Protein 5T1I (pdb70)

Solvent-accessible surface area: 8846 Å² total

Foldseek 3Di:
DVCDDDDDCSVVFAWDAFPDWDCVVVFIWTFTDTPPDPDTHIDGPVVCCPPPVVRVVVVVVVPDDDPD/DVPPPDDDCRVVFAFDAFDDWDCPPPFIWTFTDGPPDPHTHIDTVVVCCVVPVVRVVVHVVVVDDDDD/DDDDDDDDDDDDD

CATH classification: 2.40.50.40

InterPro domains:
  IPR000953 Chromo/chromo shadow domain [PS50013] (30-88)
  IPR000953 Chromo/chromo shadow domain [PS50013] (121-179)
  IPR000953 Chromo/chromo shadow domain [SM00298] (29-81)
  IPR000953 Chromo/chromo shadow domain [SM00298] (120-172)
  IPR008251 Chromo shadow domain [PF01393] (117-176)
  IPR008251 Chromo shadow domain [SM00300] (115-177)
  IPR016197 Chromo-like domain superfamily [SSF54160] (20-79)
  IPR016197 Chromo-like domain superfamily [SSF54160] (112-177)
  IPR017984 Chromo domain subgroup [PR00504] (27-35)
  IPR017984 Chromo domain subgroup [PR00504] (40-54)
  IPR017984 Chromo domain subgroup [PR00504] (55-67)
  IPR023779 Chromo domain, conserved site [PS00598] (47-67)
  IPR023780 Chromo domain [PF00385] (3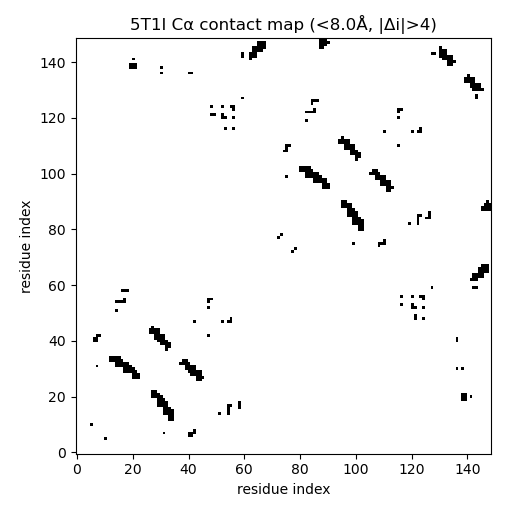0-78)
  IPR038033 Chromobox protein homologue 3, chromo domain [cd18652] (29-78)
  IPR051219 Heterochromatin-associated chromo domain-containing protein [PTHR22812] (11-183)

B-factor: mean 25.55, std 8.61, range [12.08, 56.78]

Nearest PDB structures (foldseek):
  6hw2-assembly1_B  TM=9.598E-01  e=1.318E-10  Homo sapiens
  8jzw-assembly2_B  TM=9.792E-01  e=9.759E-10  Homo sapiens
  2fmm-assembly1_D  TM=9.871E-01  e=1.177E-09  Homo sapiens
  2fmm-assembly1_A-2  TM=9.713E-01  e=8.611E-10  Homo sapiens
  5t1g-assembly1_A  TM=9.828E-01  e=1.531E-08  Homo sapiens

GO terms:
  GO:0000775 chromosome, centromeric region (C, IDA)
  GO:0090575 RNA polymerase II transcription regulator complex (C, IDA)
  GO:0001221 transcription coregulator binding (F, IPI)
  GO:0062072 histone H3K9me2/3 reader activity (F, IDA)
  GO:0160267 histone H1K26me1 reader activity (F, IDA)
  GO:0160268 histone H1K26me2 reader activity (F, IDA)
  GO:0005515 protein binding (F, IPI)
  GO:0019899 enzyme binding (F, IPI)
  GO:0005654 nucleoplasm (C, TAS)
  GO:0042802 identical protein binding (F, IPI)
  GO:0000781 chromosome, telomeric region (C, HDA)
  GO:0045892 negative regulation of DNA-templated transcription (P, IMP)
  GO:1990226 histone methyltransferase binding (F, IPI)
  GO:0005654 nucleoplasm (C, IDA)
  GO:0016604 nuclear body (C, IDA)
  GO:0005634 nucleus (C, IDA)
  GO:0031507 heterochromatin formation (P, IDA)
  GO:0000785 chromatin (C, IDA)
  GO:0000791 euchromatin (C, IDA)
  GO:0000792 heterochromatin (C, IDA)

Secondary structure (DSSP, 8-state):
-TTPPP-GGGG-PPEEEEEEEE-TTSS-EEEEEETT-S--EEEEHHHHHHH-HHHHHHHHHTTEEE--/-TT--S-GGGG-PPEEEEEEEE-TTSS-EEEEEETT-S--EEEEHHHHHHH-HHHHHHHHHHHEEE--/---B-EEEEE-B-

Structure (mmCIF, N/CA/C/O backbone):
data_5T1I
#
_entry.id   5T1I
#
_cell.length_a   40.737
_cell.length_b   34.971
_cell.length_c   45.833
_cell.angle_alpha   90.000
_cell.angle_beta   93.320
_cell.angle_gamma   90.000
#
_symmetry.space_group_name_H-M   'P 1 21 1'
#
loop_
_entity.id
_entity.type
_entity.pdbx_description
1 polymer 'Chromobox protein homolog 3'
2 polymer 'Histone H3.1'
3 non-polymer 'UNKNOWN ATOM OR ION'
4 water water
#
loop_
_atom_site.group_PDB
_atom_site.id
_atom_site.type_symbol
_atom_site.label_atom_id
_atom_site.label_alt_id
_atom_site.label_comp_id
_atom_site.label_asym_id
_atom_site.label_entity_id
_atom_site.label_seq_id
_atom_site.pdbx_PDB_ins_code
_atom_site.Cartn_x
_atom_site.Cartn_y
_atom_site.Cartn_z
_atom_site.occupancy
_atom_site.B_iso_or_equiv
_atom_site.auth_seq_id
_atom_site.auth_comp_id
_atom_site.auth_asym_id
_atom_site.auth_atom_id
_atom_site.pdbx_PDB_model_num
ATOM 1 N N . GLY A 1 1 ? 1.084 52.004 12.801 1.00 54.47 109 GLY A N 1
ATOM 2 C CA . GLY A 1 1 ? 0.136 51.483 13.811 1.00 55.86 109 GLY A CA 1
ATOM 3 C C . GLY A 1 1 ? 0.682 51.721 15.197 1.00 53.48 109 GLY A C 1
ATOM 4 O O . GLY A 1 1 ? 1.893 51.893 15.374 1.00 51.01 109 GLY A O 1
ATOM 5 N N . ALA A 1 2 ? -0.224 51.709 16.165 1.00 55.40 110 ALA A N 1
ATOM 6 C CA . ALA A 1 2 ? 0.097 51.955 17.558 1.00 54.43 110 ALA A CA 1
ATOM 7 C C . ALA A 1 2 ? 1.187 51.033 18.071 1.00 52.01 110 ALA A C 1
ATOM 8 O O . ALA A 1 2 ? 2.007 51.448 18.881 1.00 50.47 110 ALA A O 1
ATOM 10 N N . ALA A 1 3 ? 1.194 49.792 17.585 1.00 52.49 111 ALA A N 1
ATOM 11 C CA . ALA A 1 3 ? 2.018 48.729 18.139 1.00 50.98 111 ALA A CA 1
ATOM 12 C C . ALA A 1 3 ? 3.086 48.263 17.145 1.00 49.66 111 ALA A C 1
ATOM 13 O O . ALA A 1 3 ? 3.449 47.070 17.141 1.00 49.20 111 ALA A O 1
ATOM 15 N N . ASP A 1 4 ? 3.573 49.199 16.303 1.00 48.29 112 ASP A N 1
ATOM 16 C CA . ASP A 1 4 ? 4.609 48.919 15.320 1.00 47.13 112 ASP A CA 1
ATOM 17 C C . ASP A 1 4 ? 5.841 48.493 16.094 1.00 45.36 112 ASP A C 1
ATOM 18 O O . ASP A 1 4 ? 6.087 48.983 17.212 1.00 43.69 112 ASP A O 1
ATOM 23 N N . LYS A 1 5 ? 6.603 47.576 15.494 1.00 45.66 113 LYS A N 1
ATOM 24 C CA . LYS A 1 5 ? 7.818 47.054 16.096 1.00 43.87 113 LYS A CA 1
ATOM 25 C C . LYS A 1 5 ? 8.816 48.202 16.336 1.00 42.62 113 LYS A C 1
ATOM 26 O O . LYS A 1 5 ? 8.954 49.084 15.481 1.00 41.37 113 LYS A O 1
ATOM 28 N N . PRO A 1 6 ? 9.523 48.197 17.486 1.00 42.01 114 PRO A N 1
ATOM 29 C CA . PRO A 1 6 ? 10.599 49.202 17.612 1.00 39.47 114 PRO A CA 1
ATOM 30 C C . PRO A 1 6 ? 11.601 48.994 16.501 1.00 38.22 114 PRO A C 1
ATOM 31 O O . PRO A 1 6 ? 11.809 47.857 16.096 1.00 40.20 114 PRO A O 1
ATOM 35 N N . ARG A 1 7 ? 12.158 50.077 15.961 1.00 35.65 115 ARG A N 1
ATOM 36 C CA . ARG A 1 7 ? 13.167 49.986 14.920 1.00 34.53 115 ARG A CA 1
ATOM 37 C C . ARG A 1 7 ? 14.394 50.703 15.398 1.00 31.63 115 ARG A C 1
ATOM 38 O O . ARG A 1 7 ? 14.310 51.636 16.226 1.00 31.54 115 ARG A O 1
ATOM 40 N N . GLY A 1 8 ? 15.543 50.249 14.880 1.00 30.33 116 GLY A N 1
ATOM 41 C CA . GLY A 1 8 ? 16.777 50.930 15.033 1.00 28.42 116 GLY A CA 1
ATOM 42 C C . GLY A 1 8 ? 17.100 51.078 16.505 1.00 27.39 116 GLY A C 1
ATOM 43 O O . GLY A 1 8 ? 16.995 50.112 17.271 1.00 27.79 116 GLY A O 1
ATOM 44 N N . PHE A 1 9 ? 17.450 52.292 16.902 1.00 26.12 117 PHE A N 1
ATOM 45 C CA . PHE A 1 9 ? 17.929 52.486 18.269 1.00 25.85 117 PHE A CA 1
ATOM 46 C C . PHE A 1 9 ? 16.867 52.247 19.296 1.00 27.16 117 PHE A C 1
ATOM 47 O O . PHE A 1 9 ? 17.179 51.864 20.461 1.00 27.41 117 PHE A O 1
ATOM 55 N N . ALA A 1 10 ? 15.612 52.446 18.894 1.00 27.48 118 ALA A N 1
ATOM 56 C CA . ALA A 1 10 ? 14.494 52.176 19.789 1.00 28.90 118 ALA A CA 1
ATOM 57 C C . ALA A 1 10 ? 14.455 50.731 20.280 1.00 29.20 118 ALA A C 1
ATOM 58 O O . ALA A 1 10 ? 13.858 50.474 21.290 1.00 29.16 118 ALA A O 1
ATOM 60 N N . ARG A 1 11 ? 15.052 49.791 19.559 1.00 29.23 119 ARG A N 1
ATOM 61 C CA . ARG A 1 11 ? 15.140 48.393 19.987 1.00 31.02 119 ARG A CA 1
ATOM 62 C C . ARG A 1 11 ? 16.020 48.166 21.250 1.00 31.43 119 ARG A C 1
ATOM 63 O O . ARG A 1 11 ? 15.967 47.100 21.858 1.00 32.92 119 ARG A O 1
ATOM 71 N N . GLY A 1 12 ? 16.830 49.149 21.625 1.00 30.83 120 GLY A N 1
ATOM 72 C CA . GLY A 1 12 ? 17.609 49.063 22.865 1.00 30.60 120 GLY A CA 1
ATOM 73 C C . GLY A 1 12 ? 18.820 48.170 22.784 1.00 31.20 120 GLY A C 1
ATOM 74 O O . GLY A 1 12 ? 19.391 47.839 23.816 1.00 32.96 120 GLY A O 1
ATOM 75 N N . LEU A 1 13 ? 19.236 47.813 21.568 1.00 30.10 121 LEU A N 1
ATOM 76 C CA . LEU A 1 13 ? 20.478 47.050 21.339 1.00 29.67 121 LEU A CA 1
ATOM 77 C C . LEU A 1 13 ? 21.669 47.915 21.148 1.00 27.82 121 LEU A C 1
ATOM 78 O O . LEU A 1 13 ? 21.580 49.097 20.787 1.00 25.80 121 LEU A O 1
ATOM 83 N N . ASP A 1 14 ? 22.825 47.297 21.380 1.00 28.00 122 ASP A N 1
ATOM 84 C CA . ASP A 1 14 ? 24.087 47.953 21.233 1.00 27.01 122 ASP A CA 1
ATOM 85 C C . ASP A 1 14 ? 24.510 47.939 19.772 1.00 24.72 122 ASP A C 1
ATOM 86 O O . ASP A 1 14 ? 24.549 46.885 19.191 1.00 25.06 122 ASP A O 1
ATOM 91 N N . PRO A 1 15 ? 24.805 49.109 19.171 1.00 23.68 123 PRO A N 1
ATOM 92 C CA . PRO A 1 15 ? 25.295 49.017 17.802 1.00 22.73 123 PRO A CA 1
ATOM 93 C C . PRO A 1 15 ? 26.637 48.276 17.686 1.00 22.48 123 PRO A C 1
ATOM 94 O O . PRO A 1 15 ? 27.439 48.294 18.644 1.00 22.98 123 PRO A O 1
ATOM 98 N N . GLU A 1 16 ? 26.826 47.553 16.576 1.00 22.45 124 GLU A N 1
ATOM 99 C CA . GLU A 1 16 ? 28.041 46.740 16.351 1.00 24.08 124 GLU A CA 1
ATOM 100 C C . GLU A 1 16 ? 28.839 47.351 15.203 1.00 22.41 124 GLU A C 1
ATOM 101 O O . GLU A 1 16 ? 29.993 47.728 15.366 1.00 21.81 124 GLU A O 1
ATOM 107 N N . ARG A 1 17 ? 28.225 47.468 14.043 1.00 21.58 125 ARG A N 1
ATOM 108 C CA . ARG A 1 17 ? 28.956 48.009 12.880 1.00 21.58 125 ARG A CA 1
ATOM 109 C C . ARG A 1 17 ? 27.964 48.397 11.821 1.00 20.64 125 ARG A C 1
ATOM 110 O O . ARG A 1 17 ? 26.926 47.765 11.651 1.00 20.73 125 ARG A O 1
ATOM 115 N N . ILE A 1 18 ? 28.284 49.454 11.112 1.00 18.76 126 ILE A N 1
ATOM 116 C CA . ILE A 1 18 ? 27.525 49.846 9.935 1.00 19.25 126 ILE A CA 1
ATOM 117 C C . ILE A 1 18 ? 27.939 49.008 8.732 1.00 19.76 126 ILE A C 1
ATOM 118 O O . ILE A 1 18 ? 29.146 48.885 8.404 1.00 19.20 126 ILE A O 1
ATOM 123 N N . ILE A 1 19 ? 26.951 48.448 8.071 1.00 21.61 127 ILE A N 1
ATOM 124 C CA . ILE A 1 19 ? 27.172 47.485 6.989 1.00 24.16 127 ILE A CA 1
ATOM 125 C C . ILE A 1 19 ? 27.256 48.295 5.685 1.00 24.27 127 ILE A C 1
ATOM 126 O O . ILE A 1 19 ? 28.104 47.968 4.783 1.00 25.41 127 ILE A O 1
ATOM 131 N N . GLY A 1 20 ? 26.407 49.313 5.574 1.00 23.45 128 GLY A N 1
ATOM 132 C CA . GLY A 1 20 ? 26.278 50.118 4.344 1.00 24.14 128 GLY A CA 1
ATOM 133 C C . GLY A 1 20 ? 25.537 51.404 4.585 1.00 23.29 128 GLY A C 1
ATOM 134 O O . GLY A 1 20 ? 24.972 51.582 5.660 1.00 23.10 128 GLY A O 1
ATOM 135 N N . ALA A 1 21 ? 25.451 52.248 3.549 1.00 23.21 129 ALA A N 1
ATOM 136 C CA . ALA A 1 21 ? 24.822 53.597 3.629 1.00 23.47 129 ALA A CA 1
ATOM 137 C C . ALA A 1 21 ? 24.026 53.870 2.379 1.00 26.35 129 ALA A C 1
ATOM 138 O O . ALA A 1 21 ? 24.336 53.329 1.301 1.00 26.56 129 ALA A O 1
ATOM 140 N N . THR A 1 22 ? 22.960 54.665 2.534 1.00 27.98 130 THR A N 1
ATOM 141 C CA . THR A 1 22 ? 22.212 55.166 1.387 1.00 31.35 130 THR A CA 1
ATOM 142 C C . THR A 1 22 ? 21.425 56.429 1.714 1.00 32.40 130 THR A C 1
ATOM 143 O O . THR A 1 22 ? 20.937 56.591 2.839 1.00 31.84 130 THR A O 1
ATOM 147 N N . ASP A 1 23 ? 21.277 57.317 0.719 1.00 34.50 131 ASP A N 1
ATOM 148 C CA . ASP A 1 23 ? 20.508 58.586 0.843 1.00 36.43 131 ASP A CA 1
ATOM 149 C C . ASP A 1 23 ? 19.315 58.639 -0.091 1.00 40.08 131 ASP A C 1
ATOM 150 O O . ASP A 1 23 ? 18.910 59.735 -0.507 1.00 41.51 131 ASP A O 1
ATOM 155 N N . SER A 1 24 ? 18.709 57.471 -0.341 1.00 42.00 132 SER A N 1
ATOM 156 C CA . SER A 1 24 ? 17.540 57.332 -1.213 1.00 46.49 132 SER A CA 1
ATOM 157 C C . SER A 1 24 ? 16.401 58.307 -0.903 1.00 48.09 132 SER A C 1
ATOM 158 O O . SER A 1 24 ? 15.859 58.923 -1.818 1.00 50.25 132 SER A O 1
ATOM 161 N N . SER A 1 25 ? 16.047 58.399 0.389 1.00 45.57 133 SER A N 1
ATOM 162 C CA . SER A 1 25 ? 14.907 59.171 0.864 1.00 47.12 133 SER A CA 1
ATOM 163 C C . SER A 1 25 ? 15.136 60.675 0.903 1.00 47.00 133 SER A C 1
ATOM 164 O O . SER A 1 25 ? 14.196 61.459 1.134 1.00 49.01 133 SER A O 1
ATOM 167 N N . GLY A 1 26 ? 16.380 61.081 0.698 1.00 44.97 134 GLY A N 1
ATOM 168 C CA . GLY A 1 26 ? 16.766 62.462 0.837 1.00 45.05 134 GLY A CA 1
ATOM 169 C C . GLY A 1 26 ? 17.360 62.686 2.186 1.00 42.43 134 GLY A C 1
ATOM 170 O O . GLY A 1 26 ? 17.887 63.772 2.436 1.00 43.47 134 GLY A O 1
ATOM 171 N N . GLU A 1 27 ? 17.326 61.649 3.052 1.00 39.61 135 GLU A N 1
ATOM 172 C CA . GLU A 1 27 ? 18.052 61.632 4.311 1.00 35.91 135 GLU A CA 1
ATOM 173 C C . GLU A 1 27 ? 19.107 60.529 4.213 1.00 32.85 135 GLU A C 1
ATOM 174 O O . GLU A 1 27 ? 18.859 59.426 3.721 1.00 31.94 135 GLU A O 1
ATOM 180 N N . LEU A 1 28 ? 20.282 60.810 4.743 1.00 30.15 136 LEU A N 1
ATOM 181 C CA . LEU A 1 28 ? 21.338 59.791 4.783 1.00 28.00 136 LEU A CA 1
ATOM 182 C C . LEU A 1 28 ? 21.004 58.775 5.896 1.00 26.64 136 LEU A C 1
ATOM 183 O O . LEU A 1 28 ? 20.720 59.182 7.021 1.00 25.49 136 LEU A O 1
ATOM 188 N N . MET A 1 29 ? 21.029 57.479 5.560 1.00 26.80 137 MET A N 1
ATOM 189 C CA . MET A 1 29 ? 20.744 56.363 6.495 1.00 26.51 137 MET A CA 1
ATOM 190 C C . MET A 1 29 ? 21.840 55.287 6.451 1.00 24.21 137 MET A C 1
ATOM 191 O O . MET A 1 29 ? 22.534 55.127 5.463 1.00 24.06 137 MET A O 1
ATOM 196 N N . PHE A 1 30 ? 22.024 54.586 7.566 1.00 22.19 138 PHE A N 1
ATOM 197 C CA . PHE A 1 30 ? 22.944 53.475 7.624 1.00 21.31 138 PHE A CA 1
ATOM 198 C C . PHE A 1 30 ? 22.241 52.154 7.882 1.00 22.34 138 PHE A C 1
ATOM 199 O O . PHE A 1 30 ? 21.300 52.098 8.680 1.00 24.25 138 PHE A O 1
ATOM 207 N N . LEU A 1 31 ? 22.723 51.076 7.292 1.00 22.93 139 LEU A N 1
ATOM 208 C CA . LEU A 1 31 ? 22.256 49.737 7.639 1.00 23.48 139 LEU A CA 1
ATOM 209 C C . LEU A 1 31 ? 23.077 49.292 8.807 1.00 22.24 139 LEU A C 1
ATOM 210 O O . LEU A 1 31 ? 24.270 49.057 8.652 1.00 20.84 139 LEU A O 1
ATOM 215 N N . MET A 1 32 ? 22.466 49.231 9.993 1.00 21.75 140 MET A N 1
ATOM 216 C CA . MET A 1 32 ? 23.211 48.961 11.228 1.00 21.45 140 MET A CA 1
ATOM 217 C C . MET A 1 32 ? 23.061 47.514 11.639 1.00 22.14 140 MET A C 1
ATOM 218 O O . MET A 1 32 ? 21.918 47.001 11.794 1.00 22.75 140 MET A O 1
ATOM 223 N N . LYS A 1 33 ? 24.204 46.888 11.876 1.00 21.48 141 LYS A N 1
ATOM 224 C CA . LYS A 1 33 ? 24.266 45.610 12.584 1.00 22.53 141 LYS A CA 1
ATOM 225 C C . LYS A 1 33 ? 24.365 45.839 14.073 1.00 21.81 141 LYS A C 1
ATOM 226 O O . LYS A 1 33 ? 25.191 46.661 14.522 1.00 19.48 141 LYS A O 1
ATOM 230 N N . TRP A 1 34 ? 23.555 45.100 14.835 1.00 22.99 142 TRP A N 1
ATOM 231 C CA . TRP A 1 34 ? 23.495 45.244 16.290 1.00 23.63 142 TRP A CA 1
ATOM 232 C C . TRP A 1 34 ? 24.156 44.043 16.922 1.00 25.47 142 TRP A C 1
ATOM 233 O O . TRP A 1 34 ? 24.130 42.951 16.342 1.00 25.91 142 TRP A O 1
ATOM 244 N N . LYS A 1 35 ? 24.731 44.238 18.121 1.00 26.22 143 LYS A N 1
ATOM 245 C CA . LYS A 1 35 ? 25.381 43.150 18.853 1.00 28.72 143 LYS A CA 1
ATOM 246 C C . LYS A 1 35 ? 24.442 42.011 19.149 1.00 30.95 143 LYS A C 1
ATOM 247 O O . LYS A 1 35 ? 23.342 42.247 19.647 1.00 30.76 143 LYS A O 1
ATOM 252 N N . ASP A 1 36 ? 24.856 40.798 18.777 1.00 33.54 144 ASP A N 1
ATOM 253 C CA . ASP A 1 36 ? 24.110 39.543 19.014 1.00 37.19 144 ASP A CA 1
ATOM 254 C C . ASP A 1 36 ? 22.765 39.442 18.330 1.00 36.88 144 ASP A C 1
ATOM 255 O O . ASP A 1 36 ? 21.929 38.591 18.663 1.00 38.13 144 ASP A O 1
ATOM 260 N N . SER A 1 37 ? 22.594 40.270 17.309 1.00 34.31 145 SER A N 1
ATOM 261 C CA . SER A 1 37 ? 21.409 40.234 16.479 1.00 34.96 145 SER A CA 1
ATOM 262 C C . SER A 1 37 ? 21.861 39.835 15.084 1.00 35.76 145 SER A C 1
ATOM 263 O O . SER A 1 37 ? 22.963 40.214 14.642 1.00 34.23 145 SER A O 1
ATOM 266 N N . ASP A 1 38 ? 21.018 39.049 14.417 1.00 38.25 146 ASP A N 1
ATOM 267 C CA . ASP A 1 38 ? 21.162 38.736 12.998 1.00 39.86 146 ASP A CA 1
ATOM 268 C C . ASP A 1 38 ? 20.271 39.628 12.157 1.00 38.98 146 ASP A C 1
ATOM 269 O O . ASP A 1 38 ? 20.081 39.351 10.979 1.00 41.08 146 ASP A O 1
ATOM 274 N N . GLU A 1 39 ? 19.646 40.638 12.765 1.00 37.72 147 GLU A N 1
ATOM 275 C CA . GLU A 1 39 ? 18.551 41.397 12.171 1.00 37.30 147 GLU A CA 1
ATOM 276 C C . GLU A 1 39 ? 19.034 42.861 12.084 1.00 33.48 147 GLU A C 1
ATOM 277 O O . GLU A 1 39 ? 18.877 43.676 12.995 1.00 30.75 147 GLU A O 1
ATOM 283 N N . ALA A 1 40 ? 19.695 43.180 10.986 1.00 32.21 148 ALA A N 1
ATOM 284 C CA . ALA A 1 40 ? 20.170 44.546 10.778 1.00 30.02 148 ALA A CA 1
ATOM 285 C C . ALA A 1 40 ? 19.009 45.444 10.440 1.00 30.21 148 ALA A C 1
ATOM 286 O O . ALA A 1 40 ? 18.017 44.970 9.880 1.00 32.22 148 ALA A O 1
ATOM 288 N N . ASP A 1 41 ? 19.114 46.739 10.711 1.00 28.51 149 ASP A N 1
ATOM 289 C CA . ASP A 1 41 ? 18.113 47.652 10.185 1.00 29.72 149 ASP A CA 1
ATOM 290 C C . ASP A 1 41 ? 18.603 49.092 9.987 1.00 28.42 149 ASP A C 1
ATOM 291 O O . ASP A 1 41 ? 19.740 49.456 10.375 1.00 25.65 149 ASP A O 1
ATOM 296 N N . LEU A 1 42 ? 17.762 49.887 9.305 1.00 29.19 150 LEU A N 1
ATOM 297 C CA . LEU A 1 42 ? 18.166 51.230 8.829 1.00 28.21 150 LEU A CA 1
ATOM 298 C C . LEU A 1 42 ? 17.961 52.218 9.940 1.00 27.45 150 LEU A C 1
ATOM 299 O O . LEU A 1 42 ? 16.876 52.238 10.582 1.00 28.12 150 LEU A O 1
ATOM 304 N N . VAL A 1 43 ? 18.982 53.033 10.202 1.00 25.35 151 VAL A N 1
ATOM 305 C CA . VAL A 1 43 ? 18.874 54.157 11.104 1.00 24.99 151 VAL A CA 1
ATOM 306 C C . VAL A 1 43 ? 19.283 55.445 10.400 1.00 24.99 151 VAL A C 1
ATOM 307 O O . VAL A 1 43 ? 20.132 55.403 9.468 1.00 24.60 151 VAL A O 1
ATOM 311 N N . LEU A 1 44 ? 18.733 56.565 10.836 1.00 24.88 152 LEU A N 1
ATOM 312 C CA . LEU A 1 44 ? 19.193 57.859 10.355 1.00 25.63 152 LEU A CA 1
ATOM 313 C C . LEU A 1 44 ? 20.654 58.079 10.727 1.00 23.83 152 LEU A C 1
ATOM 314 O O . LEU A 1 44 ? 21.044 57.813 11.887 1.00 22.26 152 LEU A O 1
ATOM 319 N N . ALA A 1 45 ? 21.432 58.616 9.784 1.00 23.62 153 ALA A N 1
ATOM 320 C CA . ALA A 1 45 ? 22.797 59.030 10.105 1.00 22.30 153 ALA A CA 1
ATOM 321 C C . ALA A 1 45 ? 22.840 60.067 11.206 1.00 22.04 153 ALA A C 1
ATOM 322 O O . ALA A 1 45 ? 23.691 59.971 12.101 1.00 20.84 153 ALA A O 1
ATOM 324 N N . LYS A 1 46 ? 21.990 61.078 11.193 1.00 23.29 154 LYS A N 1
ATOM 325 C CA . LYS A 1 46 ? 22.072 62.053 12.304 1.00 24.49 154 LYS A CA 1
ATOM 326 C C . LYS A 1 46 ? 21.919 61.404 13.692 1.00 24.11 154 LYS A C 1
ATOM 327 O O . LYS A 1 46 ? 22.421 61.961 14.666 1.00 25.03 154 LYS A O 1
ATOM 330 N N . GLU A 1 47 ? 21.185 60.296 13.775 1.00 24.33 155 GLU A N 1
ATOM 331 C CA . GLU A 1 47 ? 20.928 59.612 15.054 1.00 24.78 155 GLU A CA 1
ATOM 332 C C . GLU A 1 47 ? 22.137 58.781 15.415 1.00 22.28 155 GLU A C 1
ATOM 333 O O . GLU A 1 47 ? 22.603 58.825 16.543 1.00 22.88 155 GLU A O 1
ATOM 339 N N . ALA A 1 48 ? 22.707 58.092 14.439 1.00 20.54 156 ALA A N 1
ATOM 340 C CA . ALA A 1 48 ? 23.925 57.303 14.632 1.00 19.80 156 ALA A CA 1
ATOM 341 C C . ALA A 1 48 ? 25.128 58.186 14.973 1.00 18.87 156 ALA A C 1
ATOM 342 O O . ALA A 1 48 ? 25.948 57.890 15.893 1.00 17.88 156 ALA A O 1
ATOM 344 N N . ASN A 1 49 ? 25.162 59.333 14.310 1.00 18.89 157 ASN A N 1
ATOM 345 C CA . ASN A 1 49 ? 26.210 60.305 14.579 1.00 19.46 157 ASN A CA 1
ATOM 346 C C . ASN A 1 49 ? 26.258 60.679 16.056 1.00 20.94 157 ASN A C 1
ATOM 347 O O . ASN A 1 49 ? 27.337 60.875 16.594 1.00 21.91 157 ASN A O 1
ATOM 352 N N . MET A 1 50 ? 25.103 60.801 16.692 1.00 22.26 158 MET A N 1
ATOM 353 C CA A MET A 1 50 ? 25.110 61.222 18.109 0.50 23.96 158 MET A CA 1
ATOM 354 C CA B MET A 1 50 ? 24.994 61.212 18.106 0.50 23.60 158 MET A CA 1
ATOM 355 C C . MET A 1 50 ? 25.269 60.047 19.051 1.00 23.11 158 MET A C 1
ATOM 356 O O . MET A 1 50 ? 25.975 60.178 20.045 1.00 23.72 158 MET A O 1
ATOM 365 N N . LYS A 1 51 ? 24.627 58.926 18.752 1.00 21.67 159 LYS A N 1
ATOM 366 C CA . LYS A 1 51 ? 24.531 57.780 19.699 1.00 21.73 159 LYS A CA 1
ATOM 367 C C . LYS A 1 51 ? 25.677 56.835 19.640 1.00 20.21 159 LYS A C 1
ATOM 368 O O . LYS A 1 51 ? 26.014 56.223 20.633 1.00 20.05 159 LYS A O 1
ATOM 374 N N . CYS A 1 52 ? 26.331 56.785 18.483 1.00 18.50 160 CYS A N 1
ATOM 375 C CA . CYS A 1 52 ? 27.539 55.940 18.344 1.00 18.04 160 CYS A CA 1
ATOM 376 C C . CYS A 1 52 ? 28.532 56.553 17.392 1.00 16.70 160 CYS A C 1
ATOM 377 O O . CYS A 1 52 ? 28.817 56.003 16.341 1.00 16.11 160 CYS A O 1
ATOM 380 N N . PRO A 1 53 ? 29.106 57.685 17.793 1.00 16.77 161 PRO A N 1
ATOM 381 C CA . PRO A 1 53 ? 29.925 58.397 16.838 1.00 16.36 161 PRO A CA 1
ATOM 382 C C . PRO A 1 53 ? 31.119 57.566 16.375 1.00 15.40 161 PRO A C 1
ATOM 383 O O . PRO A 1 53 ? 31.534 57.693 15.233 1.00 14.45 161 PRO A O 1
ATOM 387 N N . GLN A 1 54 ? 31.675 56.735 17.258 1.00 15.36 162 GLN A N 1
ATOM 388 C CA . GLN A 1 54 ? 32.860 55.945 16.869 1.00 15.35 162 GLN A CA 1
ATOM 389 C C . GLN A 1 54 ? 32.567 54.858 15.883 1.00 15.11 162 GLN A C 1
ATOM 390 O O . GLN A 1 54 ? 33.412 54.550 15.021 1.00 14.19 162 GLN A O 1
ATOM 396 N N . ILE A 1 55 ? 31.347 54.342 15.941 1.00 14.85 163 ILE A N 1
ATOM 397 C CA . ILE A 1 55 ? 30.880 53.417 14.879 1.00 15.11 163 ILE A CA 1
ATOM 398 C C . ILE A 1 55 ? 30.720 54.061 13.493 1.00 14.17 163 ILE A C 1
ATOM 399 O O . ILE A 1 55 ? 31.099 53.476 12.462 1.00 14.88 163 ILE A O 1
ATOM 404 N N . VAL A 1 56 ? 30.221 55.287 13.468 1.00 14.03 164 VAL A N 1
ATOM 405 C CA . VAL A 1 56 ? 30.069 56.061 12.213 1.00 13.80 164 VAL A CA 1
ATOM 406 C C . VAL A 1 56 ? 31.490 56.360 11.691 1.00 13.80 164 VAL A C 1
ATOM 407 O O . VAL A 1 56 ? 31.778 56.167 10.528 1.00 14.04 164 VAL A O 1
ATOM 411 N N . ILE A 1 57 ? 32.362 56.821 12.589 1.00 13.78 165 ILE A N 1
ATOM 412 C CA . ILE A 1 57 ? 33.736 57.097 12.134 1.00 14.13 165 ILE A CA 1
ATOM 413 C C . ILE A 1 57 ? 34.405 55.847 11.549 1.00 14.33 165 ILE A C 1
ATOM 414 O O . ILE A 1 57 ? 35.140 55.923 10.522 1.00 14.68 165 ILE A O 1
ATOM 419 N N . ALA A 1 58 ? 34.214 54.705 12.203 1.00 14.23 166 ALA A N 1
ATOM 420 C CA . ALA A 1 58 ? 34.875 53.478 11.758 1.00 15.24 166 ALA A CA 1
ATOM 421 C C . ALA A 1 58 ? 34.377 53.120 10.352 1.00 14.53 166 ALA A C 1
ATOM 422 O O . ALA A 1 58 ? 35.148 52.716 9.506 1.00 14.53 166 ALA A O 1
ATOM 424 N N . PHE A 1 59 ? 33.085 53.274 10.123 1.00 14.40 167 PHE A N 1
ATOM 425 C CA . PHE A 1 59 ? 32.532 53.106 8.784 1.00 14.66 167 PHE A CA 1
ATOM 426 C C . PHE A 1 59 ? 33.261 53.962 7.719 1.00 14.27 167 PHE A C 1
ATOM 427 O O . PHE A 1 59 ? 33.694 53.443 6.710 1.00 15.26 167 PHE A O 1
ATOM 435 N N . TYR A 1 60 ? 33.341 55.262 7.977 1.00 13.54 168 TYR A N 1
ATOM 436 C CA . TYR A 1 60 ? 33.991 56.148 7.017 1.00 14.32 168 TYR A CA 1
ATOM 437 C C . TYR A 1 60 ? 35.473 55.866 6.852 1.00 14.47 168 TYR A C 1
ATOM 438 O O . TYR A 1 60 ? 35.982 55.875 5.725 1.00 14.47 168 TYR A O 1
ATOM 447 N N . GLU A 1 61 ? 36.136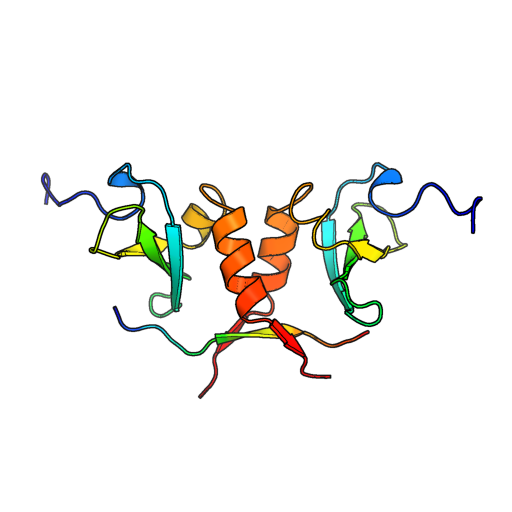 55.557 7.957 1.00 14.62 169 GLU A N 1
ATOM 448 C CA . GLU A 1 61 ? 37.583 55.207 7.891 1.00 16.15 169 GLU A CA 1
ATOM 449 C C . GLU A 1 61 ? 37.870 53.999 7.009 1.00 17.83 169 GLU A C 1
ATOM 450 O O . GLU A 1 61 ? 38.979 53.953 6.410 1.00 19.89 169 GLU A O 1
ATOM 456 N N . GLU A 1 62 ? 36.962 53.026 6.994 1.00 18.75 170 GLU A N 1
ATOM 457 C CA . GLU A 1 62 ? 37.042 51.807 6.181 1.00 20.98 170 GLU A CA 1
ATOM 458 C C . GLU A 1 62 ? 36.892 52.142 4.686 1.00 20.83 170 GLU A C 1
ATOM 459 O O . GLU A 1 62 ? 37.173 51.287 3.828 1.00 21.67 170 GLU A O 1
ATOM 465 N N . ARG A 1 63 ? 36.456 53.363 4.367 1.00 19.83 171 ARG A N 1
ATOM 466 C CA . ARG A 1 63 ? 36.074 53.681 2.985 1.00 20.77 171 ARG A CA 1
ATOM 467 C C . ARG A 1 63 ? 36.721 54.960 2.542 1.00 20.69 171 ARG A C 1
ATOM 468 O O . ARG A 1 63 ? 36.245 55.573 1.594 1.00 20.30 171 ARG A O 1
ATOM 476 N N . LEU A 1 64 ? 37.931 55.243 3.061 1.00 20.45 172 LEU A N 1
ATOM 477 C CA . LEU A 1 64 ? 38.708 56.377 2.590 1.00 20.6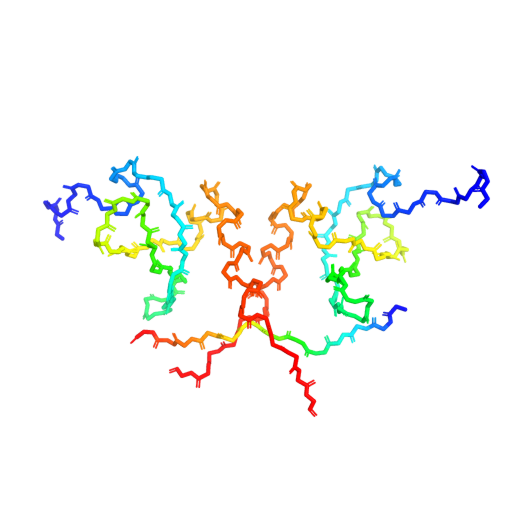3 172 LEU A CA 1
ATOM 478 C C . LEU A 1 64 ? 39.323 56.052 1.276 1.00 22.50 172 LEU A C 1
ATOM 479 O O . LEU A 1 64 ? 39.857 54.957 1.111 1.00 23.88 172 LEU A O 1
ATOM 484 N N . THR A 1 65 ? 39.177 56.939 0.306 1.00 22.67 173 THR A N 1
ATOM 485 C CA . THR A 1 65 ? 39.845 56.802 -0.979 1.00 23.99 173 THR A CA 1
ATOM 486 C C . THR A 1 65 ? 40.595 58.088 -1.221 1.00 24.46 173 THR A C 1
ATOM 487 O O . THR A 1 65 ? 40.107 59.193 -0.921 1.00 24.00 173 THR A O 1
ATOM 491 N N . TRP A 1 66 ? 41.776 57.932 -1.761 1.00 23.63 174 TRP A N 1
ATOM 492 C CA . TRP A 1 66 ? 42.638 59.047 -2.087 1.00 24.04 174 TRP A CA 1
ATOM 493 C C . TRP A 1 66 ? 42.567 59.310 -3.592 1.00 26.23 174 TRP A C 1
ATOM 494 O O . TRP A 1 66 ? 43.094 58.561 -4.365 1.00 25.40 174 TRP A O 1
ATOM 505 N N . HIS A 1 67 ? 41.878 60.380 -3.983 1.00 28.31 175 HIS A N 1
ATOM 506 C CA . HIS A 1 67 ? 41.769 60.734 -5.412 1.00 32.29 175 HIS A CA 1
ATOM 507 C C . HIS A 1 67 ? 43.049 61.322 -5.996 1.00 35.27 175 HIS A C 1
ATOM 508 O O . HIS A 1 67 ? 43.377 61.138 -7.176 1.00 39.99 175 HIS A O 1
ATOM 515 N N . SER A 1 68 ? 43.824 61.985 -5.141 1.00 35.02 176 SER A N 1
ATOM 516 C CA . SER A 1 68 ? 45.066 62.613 -5.492 1.00 36.58 176 SER A CA 1
ATOM 517 C C . SER A 1 68 ? 45.998 62.470 -4.317 1.00 35.48 176 SER A C 1
ATOM 518 O O . SER A 1 68 ? 47.192 62.646 -4.530 1.00 38.08 176 SER A O 1
ATOM 522 N N . GLY B 1 1 ? 60.153 70.816 16.361 1.00 36.59 109 GLY B N 1
ATOM 523 C CA . GLY B 1 1 ? 61.345 70.723 17.240 1.00 37.86 109 GLY B CA 1
ATOM 524 C C . GLY B 1 1 ? 60.826 70.929 18.646 1.00 36.19 109 GLY B C 1
ATOM 525 O O . GLY B 1 1 ? 59.668 71.297 18.800 1.00 34.34 109 GLY B O 1
ATOM 526 N N . ALA B 1 2 ? 61.664 70.748 19.662 1.00 37.38 110 ALA B N 1
ATOM 527 C CA . ALA B 1 2 ? 61.158 70.770 21.031 1.00 36.45 110 ALA B CA 1
ATOM 528 C C . ALA B 1 2 ? 60.357 72.045 21.391 1.00 35.12 110 ALA B C 1
ATOM 529 O O . ALA B 1 2 ? 59.439 71.979 22.192 1.00 34.15 110 ALA B O 1
ATOM 531 N N . ALA B 1 3 ? 60.699 73.188 20.785 1.00 35.58 111 ALA B N 1
ATOM 532 C CA . ALA B 1 3 ? 60.098 74.494 21.148 1.00 34.40 111 ALA B CA 1
ATOM 533 C C . ALA B 1 3 ? 58.865 74.849 20.320 1.00 32.79 111 ALA B C 1
ATOM 534 O O . ALA B 1 3 ? 58.251 75.889 20.554 1.00 31.52 111 ALA B O 1
ATOM 536 N N . ASP B 1 4 ? 58.479 73.974 19.392 1.00 31.84 112 ASP B N 1
ATOM 537 C CA . ASP B 1 4 ? 57.255 74.151 18.596 1.00 30.99 112 ASP B CA 1
ATOM 538 C C . ASP B 1 4 ? 56.053 73.637 19.376 1.00 28.72 112 ASP B C 1
ATOM 539 O O . ASP B 1 4 ? 55.380 72.701 18.972 1.00 28.73 112 ASP B O 1
ATOM 544 N N . LYS B 1 5 ? 55.823 74.235 20.527 1.00 28.30 113 LYS B N 1
ATOM 545 C CA . LYS B 1 5 ? 54.670 73.917 21.360 1.00 26.74 113 LYS B CA 1
ATOM 546 C C . LYS B 1 5 ? 54.109 75.239 21.844 1.00 26.42 113 LYS B C 1
ATOM 547 O O . LYS B 1 5 ? 54.865 76.180 22.091 1.00 28.00 113 LYS B O 1
ATOM 553 N N . PRO B 1 6 ? 52.797 75.333 22.042 1.00 23.74 114 PRO B N 1
ATOM 554 C CA . PRO B 1 6 ? 51.823 74.302 21.784 1.00 22.85 114 PRO B CA 1
ATOM 555 C C . PRO B 1 6 ? 51.390 74.246 20.307 1.00 22.33 114 PRO B C 1
ATOM 556 O O . PRO B 1 6 ? 51.368 75.252 19.635 1.00 23.25 114 PRO B O 1
ATOM 560 N N . ARG B 1 7 ? 51.033 73.069 19.841 1.00 22.34 115 ARG B N 1
ATOM 561 C CA . ARG B 1 7 ? 50.577 72.863 18.476 1.00 22.42 115 ARG B CA 1
ATOM 562 C C . ARG B 1 7 ? 49.289 72.061 18.512 1.00 20.29 115 ARG B C 1
ATOM 563 O O . ARG B 1 7 ? 49.035 71.288 19.464 1.00 19.00 115 ARG B O 1
ATOM 566 N N . GLY B 1 8 ? 48.461 72.179 17.459 1.00 19.62 116 GLY B N 1
ATOM 567 C CA . GLY B 1 8 ? 47.281 71.354 17.358 1.00 18.21 116 GLY B CA 1
ATOM 568 C C . GLY B 1 8 ? 46.283 71.555 18.483 1.00 17.44 116 GLY B C 1
ATOM 569 O O . GLY B 1 8 ? 45.991 72.679 18.902 1.00 18.33 116 GLY B O 1
ATOM 570 N N . PHE B 1 9 ? 45.865 70.464 19.068 1.00 16.48 117 PHE B N 1
ATOM 571 C CA . PHE B 1 9 ? 44.871 70.528 20.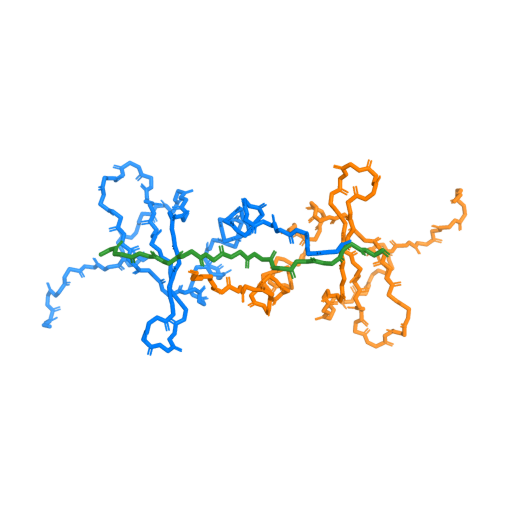127 1.00 16.59 117 PHE B CA 1
ATOM 572 C C . PHE B 1 9 ? 45.407 71.203 21.377 1.00 17.62 117 PHE B C 1
ATOM 573 O O . PHE B 1 9 ? 44.628 71.754 22.154 1.00 17.45 117 PHE B O 1
ATOM 581 N N . ALA B 1 10 ? 46.727 71.132 21.562 1.00 18.10 118 ALA B N 1
ATOM 582 C CA . ALA B 1 10 ? 47.373 71.816 22.699 1.00 18.41 118 ALA B CA 1
ATOM 583 C C . ALA B 1 10 ? 47.215 73.342 22.697 1.00 18.97 118 ALA B C 1
ATOM 584 O O . ALA B 1 10 ? 47.450 73.990 23.710 1.00 19.26 118 ALA B O 1
ATOM 586 N N . ARG B 1 11 ? 46.884 73.944 21.573 1.00 19.59 119 ARG B N 1
ATOM 587 C CA . ARG B 1 11 ? 46.577 75.377 21.538 1.00 21.00 119 ARG B CA 1
ATOM 588 C C . ARG B 1 11 ? 45.272 75.725 22.276 1.00 21.41 119 ARG B C 1
ATOM 589 O O . ARG B 1 11 ? 44.945 76.901 22.417 1.00 22.10 119 ARG B O 1
ATOM 597 N N . GLY B 1 12 ? 44.505 74.731 22.662 1.00 19.95 120 GLY B N 1
ATOM 598 C CA . GLY B 1 12 ? 43.309 74.996 23.442 1.00 20.84 120 GLY B CA 1
ATOM 599 C C . GLY B 1 12 ? 42.126 75.574 22.659 1.00 20.69 120 GLY B C 1
ATOM 600 O O . GLY B 1 12 ? 41.129 75.981 23.271 1.00 21.45 120 GLY B O 1
ATOM 601 N N . LEU B 1 13 ? 42.197 75.548 21.333 1.00 19.97 121 LEU B N 1
ATOM 602 C CA . LEU B 1 13 ? 41.144 76.181 20.556 1.00 20.48 121 LEU B CA 1
ATOM 603 C C . LEU B 1 13 ? 40.019 75.256 20.276 1.00 20.44 121 LEU B C 1
ATOM 604 O O . LEU B 1 13 ? 40.128 74.041 20.395 1.00 19.28 121 LEU B O 1
ATOM 609 N N . ASP B 1 14 ? 38.890 75.845 19.921 1.00 21.48 122 ASP B N 1
ATOM 610 C CA . ASP B 1 14 ? 37.730 75.065 19.561 1.00 22.26 122 ASP B CA 1
ATOM 611 C C . ASP B 1 14 ? 37.834 74.633 18.084 1.00 21.50 122 ASP B C 1
ATOM 612 O O . ASP B 1 14 ? 37.955 75.467 17.243 1.00 21.97 122 ASP B O 1
ATOM 617 N N . PRO B 1 15 ? 37.751 73.336 17.793 1.00 20.42 123 PRO B N 1
ATOM 618 C CA . PRO B 1 15 ? 37.746 72.911 16.378 1.00 19.70 123 PRO B CA 1
ATOM 619 C C . PRO B 1 15 ? 36.527 73.423 15.599 1.00 21.64 123 PRO B C 1
ATOM 620 O O . PRO B 1 15 ? 35.383 73.443 16.105 1.00 22.16 123 PRO B O 1
ATOM 624 N N . GLU B 1 16 ? 36.799 73.992 14.423 1.00 22.18 124 GLU B N 1
ATOM 625 C CA . GLU B 1 16 ? 35.714 74.532 13.615 1.00 24.59 124 GLU B CA 1
ATOM 626 C C . GLU B 1 16 ? 35.360 73.559 12.500 1.00 22.96 124 GLU B C 1
ATOM 627 O O . GLU B 1 16 ? 34.187 73.159 12.360 1.00 22.15 124 GLU B O 1
ATOM 633 N N . ARG B 1 17 ? 36.372 73.205 1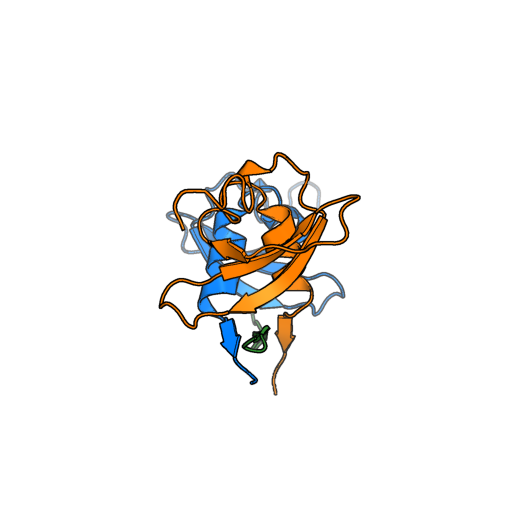1.685 1.00 21.55 125 ARG B N 1
ATOM 634 C CA . ARG B 1 17 ? 36.172 72.306 10.570 1.00 21.01 125 ARG B CA 1
ATOM 635 C C . ARG B 1 17 ? 37.522 71.684 10.123 1.00 18.25 125 ARG B C 1
ATOM 636 O O . ARG B 1 17 ? 38.533 72.333 10.155 1.00 16.99 125 ARG B O 1
ATOM 644 N N . ILE B 1 18 ? 37.476 70.457 9.672 1.00 16.46 126 ILE B N 1
ATOM 645 C CA . ILE B 1 18 ? 38.622 69.816 9.029 1.00 16.34 126 ILE B CA 1
ATOM 646 C C . ILE B 1 18 ? 38.569 70.239 7.610 1.00 16.77 126 ILE B C 1
ATOM 647 O O . ILE B 1 18 ? 37.502 70.161 6.961 1.00 17.40 126 ILE B O 1
ATOM 652 N N . ILE B 1 19 ? 39.705 70.658 7.106 1.00 16.94 127 ILE B N 1
ATOM 653 C CA . ILE B 1 19 ? 39.792 71.223 5.759 1.00 17.96 127 ILE B CA 1
ATOM 654 C C . ILE B 1 19 ? 40.704 70.425 4.816 1.00 18.16 127 ILE B C 1
ATOM 655 O O . ILE B 1 19 ? 40.840 70.788 3.647 1.00 18.91 127 ILE B O 1
ATOM 660 N N . GLY B 1 20 ? 41.312 69.366 5.314 1.00 16.92 128 GLY B N 1
ATOM 661 C CA . GLY B 1 20 ? 42.264 68.592 4.497 1.00 17.73 128 GLY B CA 1
ATOM 662 C C . GLY B 1 20 ? 42.680 67.369 5.276 1.00 16.49 128 GLY B C 1
ATOM 663 O O . GLY B 1 20 ? 42.446 67.273 6.478 1.00 15.32 128 GLY B O 1
ATOM 664 N N . ALA B 1 21 ? 43.475 66.533 4.637 1.00 17.27 129 ALA B N 1
ATOM 665 C CA . ALA B 1 21 ? 43.935 65.260 5.218 1.00 17.75 129 ALA B CA 1
ATOM 666 C C . ALA B 1 21 ? 45.216 64.825 4.538 1.00 19.69 129 ALA B C 1
ATOM 667 O O . ALA B 1 21 ? 45.490 65.180 3.386 1.00 19.23 129 ALA B O 1
ATOM 669 N N . THR B 1 22 ? 46.022 64.069 5.277 1.00 20.66 130 THR B N 1
ATOM 670 C CA . THR B 1 22 ? 47.263 63.537 4.791 1.00 22.62 130 THR B CA 1
ATOM 671 C C . THR B 1 22 ? 47.563 62.222 5.480 1.00 24.44 130 THR B C 1
ATOM 672 O O . THR B 1 22 ? 47.157 61.996 6.628 1.00 22.55 130 THR B O 1
ATOM 676 N N . ASP B 1 23 ? 48.230 61.338 4.759 1.00 27.61 131 ASP B N 1
ATOM 677 C CA . ASP B 1 23 ? 48.724 60.049 5.266 1.00 31.68 131 ASP B CA 1
ATOM 678 C C . ASP B 1 23 ? 50.250 59.895 5.088 1.00 34.97 131 ASP B C 1
ATOM 679 O O . ASP B 1 23 ? 50.747 58.759 5.147 1.00 37.96 131 ASP B O 1
ATOM 684 N N A SER B 1 24 ? 51.000 60.972 4.862 0.50 35.57 132 SER B N 1
ATOM 685 C CA A SER B 1 24 ? 52.388 60.810 4.396 0.50 39.65 132 SER B CA 1
ATOM 686 C C A SER B 1 24 ? 53.312 60.129 5.438 0.50 42.29 132 SER B C 1
ATOM 687 O O A SER B 1 24 ? 54.347 59.538 5.074 0.50 43.49 132 SER B O 1
ATOM 689 N N . SER B 1 25 ? 52.919 60.188 6.718 1.00 43.30 133 SER B N 1
ATOM 690 C CA . SER B 1 25 ? 53.738 59.650 7.820 1.00 45.88 133 SER B CA 1
ATOM 691 C C . SER B 1 25 ? 53.396 58.196 8.207 1.00 47.32 133 SER B C 1
ATOM 692 O O . SER B 1 25 ? 54.175 57.586 8.946 1.00 50.02 133 SER B O 1
ATOM 695 N N . GLY B 1 26 ? 52.279 57.658 7.684 1.00 44.98 134 GLY B N 1
ATOM 696 C CA . GLY B 1 26 ? 51.742 56.320 8.039 1.00 44.14 134 GLY B CA 1
ATOM 697 C C . GLY B 1 26 ? 50.452 56.335 8.879 1.00 40.83 134 GLY B C 1
ATOM 698 O O . GLY B 1 26 ? 49.636 55.405 8.851 1.00 42.92 134 GLY B O 1
ATOM 699 N N . GLU B 1 27 ? 50.258 57.423 9.603 1.00 35.97 135 GLU B N 1
ATOM 700 C CA . GLU B 1 27 ? 49.120 57.627 10.468 1.00 30.04 135 GLU B CA 1
ATOM 701 C C . GLU B 1 27 ? 48.320 58.753 9.812 1.00 25.95 135 GLU B C 1
ATOM 702 O O . GLU B 1 27 ? 48.888 59.670 9.233 1.00 25.35 135 GLU B O 1
ATOM 704 N N . LEU B 1 28 ? 47.020 58.613 9.819 1.00 22.54 136 LEU B N 1
ATOM 705 C CA . LEU B 1 28 ? 46.134 59.589 9.180 1.00 20.52 136 LEU B CA 1
ATOM 706 C C . LEU B 1 28 ? 46.132 60.843 10.019 1.00 19.79 136 LEU B C 1
ATOM 707 O O . LEU B 1 28 ? 46.008 60.777 11.249 1.00 18.68 136 LEU B O 1
ATOM 712 N N . MET B 1 29 ? 46.275 61.982 9.346 1.00 19.46 137 MET B N 1
ATOM 713 C CA . MET B 1 29 ? 46.144 63.285 9.983 1.00 18.87 137 MET B CA 1
ATOM 714 C C . MET B 1 29 ? 45.183 64.185 9.272 1.00 17.19 137 MET B C 1
ATOM 715 O O . MET B 1 29 ? 45.024 64.089 8.073 1.00 16.61 137 MET B O 1
ATOM 720 N N . PHE B 1 30 ? 44.568 65.096 10.020 1.00 15.49 138 PHE B N 1
ATOM 721 C CA . PHE B 1 30 ? 43.643 66.084 9.533 1.00 15.20 138 PHE B CA 1
ATOM 722 C C . PHE B 1 30 ? 44.262 67.449 9.657 1.00 16.01 138 PHE B C 1
ATOM 723 O O . PHE B 1 30 ? 44.921 67.755 10.663 1.00 16.55 138 PHE B O 1
ATOM 731 N N . LEU B 1 31 ? 44.005 68.286 8.660 1.00 16.10 139 LEU B N 1
ATOM 732 C CA . LEU B 1 31 ? 44.308 69.703 8.732 1.00 16.22 139 LEU B CA 1
ATOM 733 C C . LEU B 1 31 ? 43.109 70.368 9.350 1.00 16.30 139 LEU B C 1
ATOM 734 O O . LEU B 1 31 ? 42.064 70.479 8.725 1.00 16.19 139 LEU B O 1
ATOM 739 N N . MET B 1 32 ? 43.269 70.858 10.592 1.00 16.56 140 MET B N 1
ATOM 740 C CA . MET B 1 32 ? 42.145 71.386 11.395 1.00 16.63 140 MET B CA 1
ATOM 741 C C . MET B 1 32 ? 42.095 72.895 11.333 1.00 17.56 140 MET B C 1
ATOM 742 O O . MET B 1 32 ? 43.104 73.549 11.571 1.00 18.41 140 MET B O 1
ATOM 747 N N . LYS B 1 33 ? 40.934 73.459 10.960 1.00 18.20 141 LYS B N 1
ATOM 748 C CA . LYS B 1 33 ? 40.685 74.890 11.135 1.00 19.96 141 LYS B CA 1
ATOM 749 C C . LYS B 1 33 ? 40.035 75.108 12.510 1.00 19.92 141 LYS B C 1
ATOM 750 O O . LYS B 1 33 ? 39.042 74.473 12.797 1.00 20.15 141 LYS B O 1
ATOM 756 N N . TRP B 1 34 ? 40.614 76.008 13.319 1.00 20.64 142 TRP B N 1
ATOM 757 C CA . TRP B 1 34 ? 40.128 76.311 14.640 1.00 20.37 142 TRP B CA 1
ATOM 758 C C . TRP B 1 34 ? 39.299 77.588 14.577 1.00 23.27 142 TRP B C 1
ATOM 759 O O . TRP B 1 34 ? 39.662 78.520 13.818 1.00 24.08 142 TRP B O 1
ATOM 770 N N . LYS B 1 35 ? 38.247 77.649 15.434 1.00 23.96 143 LYS B N 1
ATOM 771 C CA . LYS B 1 35 ? 37.327 78.771 15.476 1.00 26.70 143 LYS B CA 1
ATOM 772 C C . LYS B 1 35 ? 38.165 80.022 15.812 1.00 28.08 143 LYS B C 1
ATOM 773 O O . LYS B 1 35 ? 38.968 79.998 16.730 1.00 26.90 143 LYS B O 1
ATOM 779 N N . ASP B 1 36 ? 37.988 81.092 15.027 1.00 30.35 144 ASP B N 1
ATOM 780 C CA . ASP B 1 36 ? 38.625 82.417 15.276 1.00 33.39 144 ASP B CA 1
ATOM 781 C C . ASP B 1 36 ? 40.156 82.524 14.988 1.00 33.76 144 ASP B C 1
ATOM 782 O O . ASP B 1 36 ? 40.749 83.572 15.274 1.00 34.74 144 ASP B O 1
ATOM 787 N N . SER B 1 37 ? 40.766 81.503 14.362 1.00 33.78 145 SER B N 1
ATOM 788 C CA . SER B 1 37 ? 42.220 81.482 14.088 1.00 34.66 145 SER B CA 1
ATOM 789 C C . SER B 1 37 ? 42.490 81.239 12.635 1.00 34.96 145 SER B C 1
ATOM 790 O O . SER B 1 37 ? 41.921 80.337 12.059 1.00 33.14 145 SER B O 1
ATOM 793 N N . ASP B 1 38 ? 43.402 82.015 12.065 1.00 37.30 146 ASP B N 1
ATOM 794 C CA . ASP B 1 38 ? 43.725 81.903 10.636 1.00 38.68 146 ASP B CA 1
ATOM 795 C C . ASP B 1 38 ? 44.547 80.661 10.330 1.00 37.13 146 ASP B C 1
ATOM 796 O O . ASP B 1 38 ? 44.330 80.062 9.263 1.00 39.99 146 ASP B O 1
ATOM 798 N N . GLU B 1 39 ? 45.459 80.301 11.255 1.00 35.02 147 GLU B N 1
ATOM 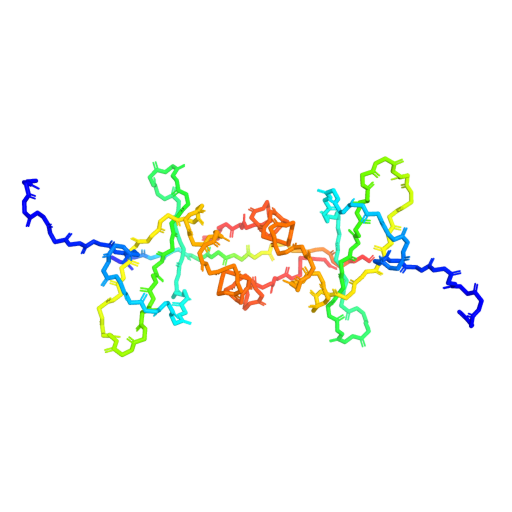799 C CA . GLU B 1 39 ? 46.369 79.166 11.108 1.00 33.41 147 GLU B CA 1
ATOM 800 C C . GLU B 1 39 ? 45.750 77.786 11.408 1.00 30.01 147 GLU B C 1
ATOM 801 O O . GLU B 1 39 ? 45.333 77.484 12.515 1.00 31.06 147 GLU B O 1
ATOM 803 N N . ALA B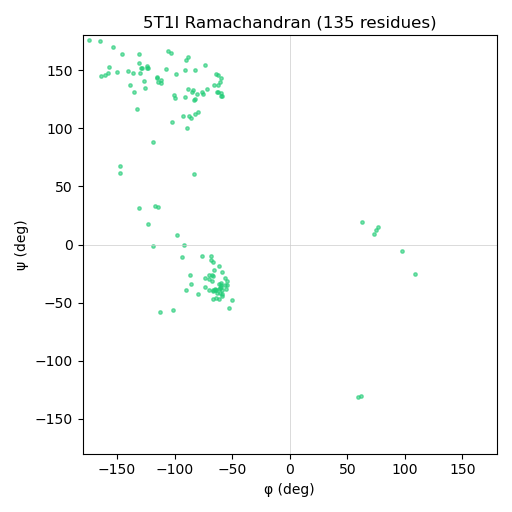 1 40 ? 45.654 76.963 10.379 1.00 28.22 148 ALA B N 1
ATOM 804 C CA . ALA B 1 40 ? 45.231 75.592 10.508 1.00 25.14 148 ALA B CA 1
ATOM 805 C C . ALA B 1 40 ? 46.453 74.753 10.875 1.00 24.03 148 ALA B C 1
ATOM 806 O O . ALA B 1 40 ? 47.557 75.135 10.514 1.00 26.89 148 ALA B O 1
ATOM 808 N N A ASP B 1 41 ? 46.205 73.640 11.586 0.60 23.48 149 ASP B N 1
ATOM 809 N N B ASP B 1 41 ? 46.320 73.654 11.587 0.40 22.30 149 ASP B N 1
ATOM 810 C CA A ASP B 1 41 ? 47.241 72.739 12.135 0.60 22.92 149 ASP B CA 1
ATOM 811 C CA B ASP B 1 41 ? 47.499 72.806 11.719 0.40 21.40 149 ASP B CA 1
ATOM 812 C C A ASP B 1 41 ? 47.018 71.330 11.710 0.60 21.02 149 ASP B C 1
ATOM 813 C C B ASP B 1 41 ? 47.079 71.370 11.801 0.40 20.07 149 ASP B C 1
ATOM 814 O O A ASP B 1 41 ? 45.865 70.941 11.551 0.60 20.16 149 ASP B O 1
ATOM 815 O O B ASP B 1 41 ? 45.891 71.037 11.956 0.40 19.02 149 ASP B O 1
ATOM 824 N N . LEU B 1 42 ? 48.077 70.523 11.674 1.00 20.49 150 LEU B N 1
ATOM 825 C CA . LEU B 1 42 ? 47.878 69.076 11.565 1.00 20.30 150 LEU B CA 1
ATOM 826 C C . LEU B 1 42 ? 47.690 68.398 12.889 1.00 20.20 150 LEU B C 1
ATOM 827 O O . LEU B 1 42 ? 48.461 68.619 13.807 1.00 21.08 150 LEU B O 1
ATOM 832 N N . VAL B 1 43 ? 46.655 67.568 12.981 1.00 18.80 151 VAL B N 1
ATOM 833 C CA . VAL B 1 43 ? 46.310 66.792 14.184 1.00 18.21 151 VAL B CA 1
ATOM 834 C C . VAL B 1 43 ? 46.104 65.343 13.763 1.00 18.35 151 VAL B C 1
ATOM 835 O O . VAL B 1 43 ? 45.686 65.074 12.654 1.00 18.97 151 VAL B O 1
ATOM 839 N N . LEU B 1 44 ? 46.444 64.418 14.650 1.00 18.26 152 LEU B N 1
ATOM 840 C CA . LEU B 1 44 ? 46.219 63.009 14.392 1.00 19.13 152 LEU B CA 1
ATOM 841 C C . LEU B 1 44 ? 44.728 62.718 14.327 1.00 17.65 152 LEU B C 1
ATOM 842 O O . LEU B 1 44 ? 43.887 63.207 15.116 1.00 16.73 152 LEU B O 1
ATOM 847 N N . ALA B 1 45 ? 44.350 61.904 13.350 1.00 17.15 153 ALA B N 1
ATOM 848 C CA . ALA B 1 45 ? 42.985 61.567 13.227 1.00 16.48 153 ALA B CA 1
ATOM 849 C C . ALA B 1 45 ? 42.522 60.829 14.520 1.00 15.97 153 ALA B C 1
ATOM 850 O O . ALA B 1 45 ? 41.361 61.054 14.974 1.00 15.25 153 ALA B O 1
ATOM 852 N N . LYS B 1 46 ? 43.380 59.989 15.062 1.00 16.83 154 LYS B N 1
ATOM 853 C CA . LYS B 1 46 ? 43.015 59.248 16.278 1.00 18.50 154 LYS B CA 1
ATOM 854 C C . LYS B 1 46 ? 42.695 60.192 17.404 1.00 18.24 154 LYS B C 1
ATOM 855 O O . LYS B 1 46 ? 41.749 59.889 18.189 1.00 18.65 154 LYS B O 1
ATOM 858 N N . GLU B 1 47 ? 43.356 61.336 17.451 1.00 17.69 155 GLU B N 1
ATOM 859 C CA A GLU B 1 47 ? 43.105 62.341 18.519 0.50 17.78 155 GLU B CA 1
ATOM 860 C CA B GLU B 1 47 ? 43.091 62.308 18.525 0.50 17.44 155 GLU B CA 1
ATOM 861 C C . GLU B 1 47 ? 41.780 63.086 18.240 1.00 16.61 155 GLU B C 1
ATOM 862 O O . GLU B 1 47 ? 40.965 63.296 19.129 1.00 16.29 155 GLU B O 1
ATOM 870 N N . ALA B 1 48 ? 41.551 63.480 16.998 1.00 15.48 156 ALA B N 1
ATOM 871 C CA . ALA B 1 48 ? 40.315 64.126 16.600 1.00 14.73 156 ALA B CA 1
ATOM 872 C C . ALA B 1 48 ? 39.093 63.244 16.824 1.00 14.71 156 ALA B C 1
ATOM 873 O O . ALA B 1 48 ? 38.040 63.742 17.248 1.00 14.24 156 ALA B O 1
ATOM 875 N N . ASN B 1 49 ? 39.230 61.936 16.582 1.00 14.79 157 ASN B N 1
ATOM 876 C CA . ASN B 1 49 ? 38.127 61.022 16.791 1.00 15.46 157 ASN B CA 1
ATOM 877 C C . ASN B 1 49 ? 37.670 61.072 18.271 1.00 16.76 157 ASN B C 1
ATOM 878 O O . ASN B 1 49 ? 36.512 60.896 18.592 1.00 16.30 157 ASN B O 1
ATOM 883 N N . MET B 1 50 ? 38.637 61.231 19.152 1.00 17.03 158 MET B N 1
ATOM 884 C CA A MET B 1 50 ? 38.420 61.298 20.616 0.50 19.00 158 MET B CA 1
ATOM 885 C CA B MET B 1 50 ? 38.386 61.286 20.590 0.50 18.47 158 MET B CA 1
ATOM 886 C C . MET B 1 50 ? 37.879 62.674 21.024 1.00 18.66 158 MET B C 1
ATOM 887 O O . MET B 1 50 ? 36.899 62.761 21.786 1.00 20.23 158 MET B O 1
ATOM 896 N N . LYS B 1 51 ? 38.516 63.717 20.524 1.00 17.59 159 LYS B N 1
ATOM 897 C CA . LYS B 1 51 ? 38.272 65.113 20.978 1.00 17.80 159 LYS B CA 1
ATOM 898 C C . LYS B 1 51 ? 37.119 65.834 20.293 1.00 17.75 159 LYS B C 1
ATOM 899 O O . LYS B 1 51 ? 36.414 66.663 20.933 1.00 18.10 159 LYS B O 1
ATOM 905 N N . CYS B 1 52 ? 36.907 65.532 19.020 1.00 16.84 160 CYS B N 1
ATOM 906 C CA . CYS B 1 52 ? 35.843 66.202 18.266 1.00 16.28 160 CYS B CA 1
ATOM 907 C C . CYS B 1 52 ? 35.207 65.311 17.222 1.00 15.49 160 CYS B C 1
ATOM 908 O O . CYS B 1 52 ? 35.238 65.591 16.033 1.00 14.43 160 CYS B O 1
ATOM 911 N N . PRO B 1 53 ? 34.617 64.236 17.663 1.00 15.87 161 PRO B N 1
ATOM 912 C CA . PRO B 1 53 ? 34.090 63.291 16.686 1.00 15.71 161 PRO B CA 1
ATOM 913 C C . PRO B 1 53 ? 33.092 63.869 15.688 1.00 15.86 161 PRO B C 1
ATOM 914 O O . PRO B 1 53 ? 32.971 63.392 14.575 1.00 15.10 161 PRO B O 1
ATOM 918 N N . GLN B 1 54 ? 32.273 64.827 16.139 1.00 16.88 162 GLN B N 1
ATOM 919 C CA . GLN B 1 54 ? 31.297 65.375 15.242 1.00 16.93 162 GLN B CA 1
ATOM 920 C C . GLN B 1 54 ? 31.925 66.181 14.114 1.00 16.14 162 GLN B C 1
ATOM 921 O O . GLN B 1 54 ? 31.306 66.295 13.023 1.00 17.47 162 GLN B O 1
ATOM 927 N N . ILE B 1 55 ? 33.039 66.799 14.409 1.00 16.60 163 ILE B N 1
ATOM 928 C CA . ILE B 1 55 ? 33.824 67.520 13.394 1.00 16.47 163 ILE B CA 1
ATOM 929 C C . ILE B 1 55 ? 34.386 66.527 12.396 1.00 15.49 163 ILE B C 1
ATOM 930 O O . ILE B 1 55 ? 34.388 66.786 11.218 1.00 14.96 163 ILE B O 1
ATOM 935 N N . VAL B 1 56 ? 34.846 65.380 12.884 1.00 14.70 164 VAL B N 1
ATOM 936 C CA . VAL B 1 56 ? 35.383 64.343 12.009 1.00 14.01 164 VAL B CA 1
ATOM 937 C C . VAL B 1 56 ? 34.249 63.843 11.110 1.00 14.47 164 VAL B C 1
ATOM 938 O O . VAL B 1 56 ? 34.432 63.725 9.894 1.00 13.83 164 VAL B O 1
ATOM 942 N N . ILE B 1 57 ? 33.104 63.589 11.710 1.00 14.48 165 ILE B N 1
ATOM 943 C CA . ILE B 1 57 ? 31.963 63.086 10.958 1.00 15.33 165 ILE B CA 1
ATOM 944 C C . ILE B 1 57 ? 31.524 64.057 9.857 1.00 15.35 165 ILE B C 1
ATOM 945 O O . ILE B 1 57 ? 31.176 63.624 8.731 1.00 14.64 165 ILE B O 1
ATOM 950 N N . ALA B 1 58 ? 31.530 65.338 10.211 1.00 16.06 166 ALA B N 1
ATOM 951 C CA . ALA B 1 58 ? 31.073 66.363 9.280 1.00 17.65 166 ALA B CA 1
ATOM 952 C C . ALA B 1 58 ? 32.010 66.401 8.052 1.00 17.82 166 ALA B C 1
ATOM 953 O O . ALA B 1 58 ? 31.556 66.622 6.909 1.00 17.95 166 ALA B O 1
ATOM 955 N N . PHE B 1 59 ? 33.285 66.248 8.313 1.00 16.76 167 PHE B N 1
ATOM 956 C CA . PHE B 1 59 ? 34.299 66.214 7.237 1.00 17.01 167 PHE B CA 1
ATOM 957 C C . PHE B 1 59 ? 34.039 65.038 6.279 1.00 16.58 167 PHE B C 1
ATOM 958 O O . PHE B 1 59 ? 34.013 65.196 5.076 1.00 17.24 167 PHE B O 1
ATOM 966 N N . TYR B 1 60 ? 33.801 63.873 6.849 1.00 15.38 168 TYR B N 1
ATOM 967 C CA . TYR B 1 60 ? 33.605 62.681 6.053 1.00 16.13 168 TYR B CA 1
ATOM 968 C C . TYR B 1 60 ? 32.272 62.742 5.297 1.00 17.09 168 TYR B C 1
ATOM 969 O O . TYR B 1 60 ? 32.199 62.374 4.115 1.00 16.54 168 TYR B O 1
ATOM 978 N N . GLU B 1 61 ? 31.268 63.260 5.989 1.00 18.28 169 GLU B N 1
ATOM 979 C CA . GLU B 1 61 ? 29.971 63.428 5.362 1.00 19.87 169 GLU B CA 1
ATOM 980 C C . GLU B 1 61 ? 30.039 64.315 4.142 1.00 19.70 169 GLU B C 1
ATOM 981 O O . GLU B 1 61 ? 29.402 64.037 3.125 1.00 21.13 169 GLU B O 1
ATOM 987 N N . GLU B 1 62 ? 30.834 65.374 4.201 1.00 19.17 170 GLU B N 1
ATOM 988 C CA . GLU B 1 62 ? 30.917 66.298 3.097 1.00 21.05 170 GLU B CA 1
ATOM 989 C C . GLU B 1 62 ? 31.632 65.648 1.927 1.00 20.10 170 GLU B C 1
ATOM 990 O O . GLU B 1 62 ? 31.395 66.055 0.800 1.00 22.93 170 GLU B O 1
ATOM 993 N N . ARG B 1 63 ? 32.513 64.655 2.206 1.00 18.71 171 ARG B N 1
ATOM 994 C CA A ARG B 1 63 ? 33.268 64.018 1.127 0.50 18.52 171 ARG B CA 1
ATOM 995 C CA B ARG B 1 63 ? 33.364 64.001 1.202 0.50 18.43 171 ARG B CA 1
ATOM 996 C C . ARG B 1 63 ? 32.775 62.652 0.683 1.00 18.25 171 ARG B C 1
ATOM 997 O O . ARG B 1 63 ? 33.267 62.081 -0.279 1.00 18.07 171 ARG B O 1
ATOM 1008 N N . LEU B 1 64 ? 31.713 62.163 1.293 1.00 17.73 172 LEU B N 1
ATOM 1009 C CA . LEU B 1 64 ? 31.040 60.976 0.870 1.00 17.61 172 LEU B CA 1
ATOM 1010 C C . LEU B 1 64 ? 30.547 61.160 -0.571 1.00 18.96 172 LEU B C 1
ATOM 1011 O O . LEU B 1 64 ? 29.907 62.183 -0.892 1.00 18.45 172 LEU B O 1
ATOM 1016 N N . THR B 1 65 ? 30.895 60.195 -1.419 1.00 18.90 173 THR B N 1
ATOM 1017 C CA . THR B 1 65 ? 30.663 60.241 -2.845 1.00 20.22 173 THR B CA 1
ATOM 1018 C C . THR B 1 65 ? 30.119 58.888 -3.278 1.00 20.41 173 THR B C 1
ATOM 1019 O O . THR B 1 65 ? 30.623 57.866 -2.872 1.00 20.13 173 THR B O 1
ATOM 1023 N N . TRP B 1 66 ? 29.033 58.854 -4.044 1.00 21.08 174 TRP B N 1
ATOM 1024 C CA . TRP B 1 66 ? 28.505 57.615 -4.558 1.00 21.81 174 TRP B CA 1
ATOM 1025 C C . TRP B 1 66 ? 29.118 57.326 -5.916 1.00 23.05 174 TRP B C 1
ATOM 1026 O O . TRP B 1 66 ? 29.371 58.223 -6.713 1.00 24.34 174 TRP B O 1
ATOM 1037 N N . HIS B 1 67 ? 29.239 56.063 -6.210 1.00 24.14 175 HIS B N 1
ATOM 1038 C CA . HIS B 1 67 ? 29.858 55.610 -7.467 1.00 25.81 175 HIS B CA 1
ATOM 1039 C C . HIS B 1 67 ? 28.933 54.725 -8.252 1.00 28.17 175 HIS B C 1
ATOM 1040 O O . HIS B 1 67 ? 28.110 54.055 -7.716 1.00 27.78 175 HIS B O 1
ATOM 1047 N N . SER B 1 68 ? 29.153 54.731 -9.546 1.00 31.44 176 SER B N 1
ATOM 1048 C CA . SER B 1 68 ? 28.429 53.957 -10.473 1.00 34.06 176 SER B CA 1
ATOM 1049 C C . SER B 1 68 ? 29.502 53.459 -11.437 1.00 35.47 176 SER B C 1
ATOM 1050 O O . SER B 1 68 ? 29.167 52.625 -12.275 1.00 38.99 176 SER B O 1
ATOM 1064 N N . HIS C 2 2 ? 17.011 46.185 2.067 1.00 34.42 39 HIS C N 1
ATOM 1065 C CA . HIS C 2 2 ? 18.284 46.432 2.683 1.00 33.76 39 HIS C CA 1
ATOM 1066 C C . HIS C 2 2 ? 19.389 46.591 1.683 1.00 32.90 39 HIS C C 1
ATOM 1067 O O . HIS C 2 2 ? 20.529 46.354 2.017 1.00 31.34 39 HIS C O 1
ATOM 1074 N N . ARG C 2 3 ? 19.049 47.014 0.462 1.00 32.76 40 ARG C N 1
ATOM 1075 C CA A ARG C 2 3 ? 20.082 47.465 -0.484 0.70 31.67 40 ARG C CA 1
ATOM 1076 C CA B ARG C 2 3 ? 20.057 47.477 -0.494 0.30 32.23 40 ARG C CA 1
ATOM 1077 C C . ARG C 2 3 ? 20.858 48.657 0.090 1.00 31.12 40 ARG C C 1
ATOM 1078 O O . ARG C 2 3 ? 20.335 49.456 0.886 1.00 31.29 40 ARG C O 1
ATOM 1088 N N . TYR C 2 4 ? 22.122 48.774 -0.310 1.00 30.83 41 TYR C N 1
ATOM 1089 C CA . TYR C 2 4 ? 22.907 49.964 0.027 1.00 29.52 41 TYR C CA 1
ATOM 1090 C C . TYR C 2 4 ? 23.827 50.229 -1.127 1.00 30.30 41 TYR C C 1
ATOM 1091 O O . TYR C 2 4 ? 24.070 49.320 -1.957 1.00 31.93 41 TYR C O 1
ATOM 1100 N N . ARG C 2 5 ? 24.381 51.445 -1.177 1.00 28.56 42 ARG C N 1
ATOM 1101 C CA . ARG C 2 5 ? 25.075 51.850 -2.371 1.00 28.19 42 ARG C CA 1
ATOM 1102 C C . ARG C 2 5 ? 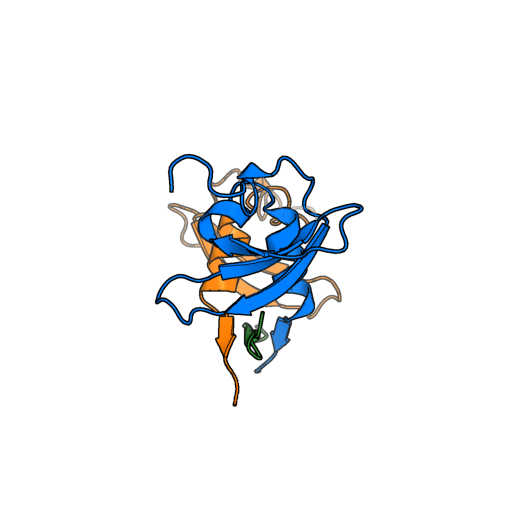26.613 51.850 -2.209 1.00 27.08 42 ARG C C 1
ATOM 1103 O O . ARG C 2 5 ? 27.124 51.731 -1.061 1.00 27.45 42 ARG C O 1
ATOM 1111 N N . PRO C 2 6 ? 27.358 51.940 -3.348 1.00 25.67 43 PRO C N 1
ATOM 1112 C CA . PRO C 2 6 ? 28.823 52.086 -3.308 1.00 23.97 43 PRO C CA 1
ATOM 1113 C C . PRO C 2 6 ? 29.242 53.516 -3.085 1.00 21.45 43 PRO C C 1
ATOM 1114 O O . PRO C 2 6 ? 28.999 54.390 -3.917 1.00 21.35 43 PRO C O 1
ATOM 1118 N N . GLY C 2 7 ? 29.818 53.750 -1.926 1.00 21.44 44 GLY C N 1
ATOM 1119 C CA . GLY C 2 7 ? 30.152 55.068 -1.521 1.00 20.38 44 GLY C CA 1
ATOM 1120 C C . GLY C 2 7 ? 31.502 55.102 -0.849 1.00 20.31 44 GLY C C 1
ATOM 1121 O O . GLY C 2 7 ? 31.747 54.290 0.055 1.00 21.47 44 GLY C O 1
ATOM 1122 N N . THR C 2 8 ? 32.290 56.114 -1.188 1.00 19.34 45 THR C N 1
ATOM 1123 C CA . THR C 2 8 ? 33.562 56.332 -0.485 1.00 18.78 45 THR C CA 1
ATOM 1124 C C . THR C 2 8 ? 33.752 57.753 -0.027 1.00 17.93 45 THR C C 1
ATOM 1125 O O . THR C 2 8 ? 33.035 58.661 -0.393 1.00 17.41 45 THR C O 1
ATOM 1129 N N . VAL C 2 9 ? 34.715 57.928 0.884 1.00 17.15 46 VAL C N 1
ATOM 1130 C CA . VAL C 2 9 ? 35.066 59.246 1.350 1.00 16.95 46 VAL C CA 1
ATOM 1131 C C . VAL C 2 9 ? 36.187 59.725 0.480 1.00 17.61 46 VAL C C 1
ATOM 1132 O O . VAL C 2 9 ? 37.261 59.172 0.590 1.00 18.67 46 VAL C O 1
ATOM 1136 N N . ALA C 2 10 ? 35.954 60.723 -0.385 1.00 17.38 47 ALA C N 1
ATOM 1137 C CA . ALA C 2 10 ? 36.909 61.121 -1.403 1.00 17.89 47 ALA C CA 1
ATOM 1138 C C . ALA C 2 10 ? 37.877 62.194 -0.868 1.00 18.58 47 ALA C C 1
ATOM 1139 O O . ALA C 2 10 ? 37.509 63.358 -0.662 1.00 18.51 47 ALA C O 1
ATOM 1141 N N . LEU C 2 11 ? 39.059 61.753 -0.504 1.00 18.52 48 LEU C N 1
ATOM 1142 C CA . LEU C 2 11 ? 40.109 62.637 0.004 1.00 19.22 48 LEU C CA 1
ATOM 1143 C C . LEU C 2 11 ? 41.197 62.927 -1.040 1.00 21.01 48 LEU C C 1
ATOM 1144 O O . LEU C 2 11 ? 41.343 62.240 -2.046 1.00 21.95 48 LEU C O 1
ATOM 1149 N N . ARG C 2 12 ? 41.987 63.949 -0.741 1.00 20.82 49 ARG C N 1
ATOM 1150 C CA . ARG C 2 12 ? 42.996 64.455 -1.641 1.00 21.42 49 ARG C CA 1
ATOM 1151 C C . ARG C 2 12 ? 44.199 64.575 -0.760 1.00 21.53 49 ARG C C 1
ATOM 1152 O O . ARG C 2 12 ? 44.161 65.343 0.157 1.00 23.37 49 ARG C O 1
ATOM 1154 N N . GLU C 2 13 ? 45.251 63.838 -1.018 1.00 21.35 50 GLU C N 1
ATOM 1155 C CA . GLU C 2 13 ? 46.478 63.933 -0.217 1.00 21.67 50 GLU C CA 1
ATOM 1156 C C . GLU C 2 13 ? 47.085 65.354 -0.323 1.00 22.54 50 GLU C C 1
ATOM 1157 O O . GLU C 2 13 ? 47.234 65.896 -1.427 1.00 24.45 50 GLU C O 1
ATOM 1163 N N . ILE C 2 14 ? 47.433 65.954 0.803 1.00 22.55 51 ILE C N 1
ATOM 1164 C CA . ILE C 2 14 ? 48.023 67.279 0.788 1.00 23.05 51 ILE C CA 1
ATOM 1165 C C . ILE C 2 14 ? 49.416 67.190 0.236 1.00 25.71 51 ILE C C 1
ATOM 1166 O O . ILE C 2 14 ? 49.767 68.011 -0.629 1.00 25.94 51 ILE C O 1
#

Organism: Homo sapiens (NCBI:txid9606)

Radius of gyration: 17.52 Å; Cα contacts (8 Å, |Δi|>4): 260; chains: 3; bounding box: 61×44×34 Å

Sequence (149 aa):
GAADKPRGFARGLDPERIIGATDSSGELMFLMKWKDSDEADLVLAKEANMMKCPQIVIAFYEERLTWHSGAADKPRGFARGLDPERIIGATDSSGELMFLMKWKDSDEADDLVLAKEEANMMKCPQIVIAFYEERRLTWHSHRRYRPGTVALREI